Protein AF-A0A7X9JBR9-F1 (afdb_monomer_lite)

Foldseek 3Di:
DVVVQVCDPPPVVDPCVLCQAAPVDAQKHWADDDDDDQADPNDGDPVQVVPPPPVSVVVVRVVRIGRD

Structure (mmCIF, N/CA/C/O backbone):
data_AF-A0A7X9JBR9-F1
#
_entry.id   AF-A0A7X9JBR9-F1
#
loop_
_atom_site.group_PDB
_atom_site.id
_atom_site.type_symbol
_atom_site.label_atom_id
_atom_site.label_alt_id
_atom_site.label_comp_id
_atom_site.label_asym_id
_atom_site.label_entity_id
_atom_site.label_seq_id
_atom_site.pdbx_PDB_ins_code
_atom_site.Cartn_x
_atom_site.Cartn_y
_atom_site.Cartn_z
_atom_site.occupancy
_atom_site.B_iso_or_equiv
_atom_site.auth_seq_id
_atom_site.auth_comp_id
_atom_site.auth_asym_id
_atom_site.auth_atom_id
_atom_site.pdbx_PDB_model_num
ATOM 1 N N . VAL A 1 1 ? 11.452 -15.838 -17.005 1.00 84.00 1 VAL A N 1
ATOM 2 C CA . VAL A 1 1 ? 11.022 -15.049 -18.187 1.00 84.00 1 VAL A CA 1
ATOM 3 C C . VAL A 1 1 ? 10.029 -13.970 -17.777 1.00 84.00 1 VAL A C 1
ATOM 5 O O . VAL A 1 1 ? 10.305 -12.813 -18.053 1.00 84.00 1 VAL A O 1
ATOM 8 N N . ASP A 1 2 ? 8.961 -14.321 -17.051 1.00 89.94 2 ASP A N 1
ATOM 9 C CA . ASP A 1 2 ? 7.922 -13.392 -16.570 1.00 89.94 2 ASP A CA 1
ATOM 10 C C . ASP A 1 2 ? 8.460 -12.094 -15.927 1.00 89.94 2 ASP A C 1
ATOM 12 O O . ASP A 1 2 ? 8.195 -11.006 -16.428 1.00 89.94 2 ASP A O 1
ATOM 16 N N . SER A 1 3 ? 9.326 -12.191 -14.913 1.00 88.94 3 SER A N 1
ATOM 17 C CA . SER A 1 3 ? 9.822 -11.015 -14.175 1.00 88.94 3 SER A CA 1
ATOM 18 C C . SER A 1 3 ? 10.576 -9.994 -15.037 1.00 88.94 3 SER A C 1
ATOM 20 O O . SER A 1 3 ? 10.495 -8.801 -14.777 1.00 88.94 3 SER A O 1
ATOM 22 N N . ILE A 1 4 ? 11.290 -10.451 -16.073 1.00 89.75 4 ILE A N 1
ATOM 23 C CA . ILE A 1 4 ? 12.028 -9.572 -16.995 1.00 89.75 4 ILE A CA 1
ATOM 24 C C . ILE A 1 4 ? 11.067 -8.961 -18.022 1.00 89.75 4 ILE A C 1
ATOM 26 O O . ILE A 1 4 ? 11.198 -7.789 -18.362 1.00 89.75 4 ILE A O 1
ATOM 30 N N . ALA A 1 5 ? 10.070 -9.724 -18.484 1.00 92.38 5 ALA A N 1
ATOM 31 C CA . ALA A 1 5 ? 9.073 -9.234 -19.435 1.00 92.38 5 ALA A CA 1
ATOM 32 C C . ALA A 1 5 ? 8.264 -8.049 -18.875 1.00 92.38 5 ALA A C 1
ATOM 34 O O . ALA A 1 5 ? 7.942 -7.130 -19.622 1.00 92.38 5 ALA A O 1
ATOM 35 N N . ARG A 1 6 ? 8.014 -8.015 -17.558 1.00 91.31 6 ARG A N 1
ATOM 36 C CA . ARG A 1 6 ? 7.346 -6.895 -16.862 1.00 91.31 6 ARG A CA 1
ATOM 37 C C . ARG A 1 6 ? 8.099 -5.560 -16.967 1.00 91.31 6 ARG A C 1
ATOM 39 O O . ARG A 1 6 ? 7.487 -4.516 -16.777 1.00 91.31 6 ARG A O 1
ATOM 46 N N . LEU A 1 7 ? 9.398 -5.580 -17.272 1.00 88.31 7 LEU A N 1
ATOM 47 C CA . LEU A 1 7 ? 10.220 -4.373 -17.430 1.00 88.31 7 LEU A CA 1
ATOM 48 C C . LEU A 1 7 ? 10.179 -3.800 -18.856 1.00 88.31 7 LEU A C 1
ATOM 50 O O . LEU A 1 7 ? 10.713 -2.719 -19.094 1.00 88.31 7 LEU A O 1
ATOM 54 N N . ILE A 1 8 ? 9.574 -4.511 -19.814 1.00 90.12 8 ILE A N 1
ATOM 55 C CA . ILE A 1 8 ? 9.467 -4.053 -21.202 1.00 90.12 8 ILE A CA 1
ATOM 56 C C . ILE A 1 8 ? 8.339 -3.006 -21.297 1.00 90.12 8 ILE A C 1
ATOM 58 O O . ILE A 1 8 ? 7.215 -3.288 -20.862 1.00 90.12 8 ILE A O 1
ATOM 62 N N . PRO A 1 9 ? 8.593 -1.817 -21.882 1.00 89.31 9 PRO A N 1
ATOM 63 C CA . PRO A 1 9 ? 7.571 -0.787 -22.054 1.00 89.31 9 PRO A CA 1
ATOM 64 C C . PRO A 1 9 ? 6.308 -1.320 -22.742 1.00 89.31 9 PRO A C 1
ATOM 66 O O . PRO A 1 9 ? 6.382 -2.074 -23.711 1.00 89.31 9 PRO A O 1
ATOM 69 N N . GLY A 1 10 ? 5.140 -0.929 -22.228 1.00 88.06 10 GLY A N 1
ATOM 70 C CA . GLY A 1 10 ? 3.834 -1.343 -22.751 1.00 88.06 10 GLY A CA 1
ATOM 71 C C . GLY A 1 10 ? 3.291 -2.674 -22.215 1.00 88.06 10 GLY A C 1
ATOM 72 O O . GLY A 1 10 ? 2.099 -2.925 -22.368 1.00 88.06 10 GLY A O 1
ATOM 73 N N . VAL A 1 11 ? 4.093 -3.500 -21.529 1.00 91.62 11 VAL A N 1
ATOM 74 C CA . VAL A 1 11 ? 3.620 -4.798 -20.999 1.00 91.62 11 VAL A CA 1
ATOM 75 C C . VAL A 1 11 ? 2.699 -4.637 -19.787 1.00 91.62 11 VAL A C 1
ATOM 77 O O . VAL A 1 11 ? 1.677 -5.312 -19.698 1.00 91.62 11 VAL A O 1
ATOM 80 N N . LEU A 1 12 ? 3.025 -3.735 -18.856 1.00 88.25 12 LEU A N 1
ATOM 81 C CA . LEU A 1 12 ? 2.247 -3.534 -17.622 1.00 88.25 12 LEU A CA 1
ATOM 82 C C . LEU A 1 12 ? 1.068 -2.559 -17.774 1.00 88.25 12 LEU A C 1
ATOM 84 O O . LEU A 1 12 ? 0.304 -2.367 -16.829 1.00 88.25 12 LEU A O 1
ATOM 88 N N . GLY A 1 13 ? 0.913 -1.928 -18.941 1.00 88.06 13 GLY A N 1
ATOM 89 C CA . GLY A 1 13 ? -0.089 -0.890 -19.203 1.00 88.06 13 GLY A CA 1
ATOM 90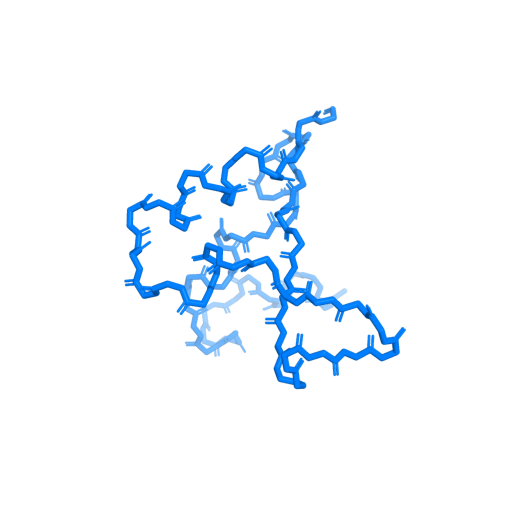 C C . GLY A 1 13 ? 0.202 0.437 -18.490 1.00 88.06 13 GLY A C 1
ATOM 91 O O . GLY A 1 13 ? 0.303 1.469 -19.145 1.00 88.06 13 GLY A O 1
ATOM 92 N N . ASN A 1 14 ? 0.377 0.417 -17.165 1.00 85.62 14 ASN A N 1
ATOM 93 C CA . ASN A 1 14 ? 0.780 1.574 -16.370 1.00 85.62 14 ASN A CA 1
ATOM 94 C C . ASN A 1 14 ? 2.283 1.525 -16.053 1.00 85.62 14 ASN A C 1
ATOM 96 O O . ASN A 1 14 ? 2.750 0.659 -15.314 1.00 85.62 14 ASN A O 1
ATOM 100 N N . GLU A 1 15 ? 3.032 2.501 -16.562 1.00 85.25 15 GLU A N 1
ATOM 101 C CA . GLU A 1 15 ? 4.482 2.612 -16.350 1.00 85.25 15 GLU A CA 1
ATOM 102 C C . GLU A 1 15 ? 4.875 2.889 -14.891 1.00 85.25 15 GLU A C 1
ATOM 104 O O . GLU A 1 15 ? 6.024 2.679 -14.512 1.00 85.25 15 GLU A O 1
ATOM 109 N N . GLN A 1 16 ? 3.935 3.328 -14.048 1.00 85.38 16 GLN A N 1
ATOM 110 C CA . GLN A 1 16 ? 4.184 3.559 -12.623 1.00 85.38 16 GLN A CA 1
ATOM 111 C C . GLN A 1 16 ? 4.072 2.294 -11.773 1.00 85.38 16 GLN A C 1
ATOM 113 O O . GLN A 1 16 ? 4.592 2.274 -10.659 1.00 85.38 16 GLN A O 1
ATOM 118 N N . SER A 1 17 ? 3.416 1.243 -12.276 1.00 82.88 17 SER A N 1
ATOM 119 C CA . SER A 1 17 ? 3.223 -0.009 -11.540 1.00 82.88 17 SER A CA 1
ATOM 120 C C . SER A 1 17 ? 4.518 -0.612 -10.981 1.00 82.88 17 SER A C 1
ATOM 122 O O . SER A 1 17 ? 4.525 -0.896 -9.791 1.00 82.88 17 SER A O 1
ATOM 124 N N . PRO A 1 18 ? 5.628 -0.737 -11.737 1.00 83.19 18 PRO A N 1
ATOM 125 C CA . PRO A 1 18 ? 6.854 -1.329 -11.201 1.00 83.19 18 PRO A CA 1
ATOM 126 C C . PRO A 1 18 ? 7.622 -0.410 -10.233 1.00 83.19 18 PRO A C 1
ATOM 128 O O . PRO A 1 18 ? 8.562 -0.859 -9.582 1.00 83.19 18 PRO A O 1
ATOM 131 N N . LEU A 1 19 ? 7.271 0.881 -10.137 1.00 83.31 19 LEU A N 1
ATOM 132 C CA . LEU A 1 19 ? 7.991 1.842 -9.288 1.00 83.31 19 LEU A CA 1
ATOM 133 C C . LEU A 1 19 ? 7.637 1.702 -7.806 1.00 83.31 19 LEU A C 1
ATOM 135 O O . LEU A 1 19 ? 8.435 2.069 -6.942 1.00 83.31 19 LEU A O 1
ATOM 139 N N . ILE A 1 20 ? 6.431 1.218 -7.519 1.00 80.69 20 ILE A N 1
ATOM 140 C CA . ILE A 1 20 ? 5.906 1.036 -6.169 1.00 80.69 20 ILE A CA 1
ATOM 141 C C . ILE A 1 20 ? 5.553 -0.441 -6.050 1.00 80.69 20 ILE A C 1
ATOM 143 O O . ILE A 1 20 ? 4.413 -0.833 -6.262 1.00 80.69 20 ILE A O 1
ATOM 147 N N . GLU A 1 21 ? 6.585 -1.241 -5.790 1.00 84.75 21 GLU A N 1
ATOM 148 C CA . GLU A 1 21 ? 6.488 -2.671 -5.504 1.00 84.75 21 GLU A CA 1
ATOM 149 C C . GLU A 1 21 ? 7.435 -3.022 -4.353 1.00 84.75 21 GLU A C 1
ATOM 151 O O . GLU A 1 21 ? 8.422 -2.321 -4.078 1.00 84.75 21 GLU A O 1
ATOM 156 N N . SER A 1 22 ? 7.161 -4.132 -3.679 1.00 86.94 22 SER A N 1
ATOM 157 C CA . SER A 1 22 ? 8.123 -4.716 -2.745 1.00 86.94 22 SER A CA 1
ATOM 158 C C . SER A 1 22 ? 9.426 -5.025 -3.494 1.00 86.94 22 SER A C 1
ATOM 160 O O . SER A 1 22 ? 9.393 -5.483 -4.633 1.00 86.94 22 SER A O 1
ATOM 162 N N . HIS A 1 23 ? 10.576 -4.749 -2.875 1.00 87.88 23 HIS A N 1
ATOM 163 C CA . HIS A 1 23 ? 11.916 -4.870 -3.478 1.00 87.88 23 HIS A CA 1
ATOM 164 C C . HIS A 1 23 ? 12.255 -3.879 -4.606 1.00 87.88 23 HIS A C 1
ATOM 166 O O . HIS A 1 23 ? 13.335 -3.972 -5.185 1.00 87.88 23 HIS A O 1
ATOM 172 N N . SER A 1 24 ? 11.411 -2.872 -4.866 1.00 86.31 24 SER A N 1
ATOM 173 C CA . SER A 1 24 ? 11.786 -1.703 -5.693 1.00 86.31 24 SER A CA 1
ATOM 174 C C . SER A 1 24 ? 13.019 -0.963 -5.150 1.00 86.31 24 SER A C 1
ATOM 176 O O . SER A 1 24 ? 13.740 -0.293 -5.889 1.00 86.31 24 SER A O 1
ATOM 178 N N . LYS A 1 25 ? 13.273 -1.104 -3.845 1.00 83.75 25 LYS A N 1
ATOM 179 C CA . LYS A 1 25 ? 14.515 -0.749 -3.160 1.00 83.75 25 LYS A CA 1
ATOM 180 C C . LYS A 1 25 ? 14.925 -1.910 -2.263 1.00 83.75 25 LYS A C 1
ATOM 182 O O . LYS A 1 25 ? 14.068 -2.638 -1.758 1.00 83.75 25 LYS A O 1
ATOM 187 N N . GLU A 1 26 ? 16.226 -2.063 -2.047 1.00 84.56 26 GLU A N 1
ATOM 188 C CA . GLU A 1 26 ? 16.755 -3.075 -1.134 1.00 84.56 26 GLU A CA 1
ATOM 189 C C . GLU A 1 26 ? 16.133 -2.923 0.263 1.00 84.56 26 GLU A C 1
ATOM 191 O O . GLU A 1 26 ? 15.970 -1.810 0.766 1.00 84.56 26 GLU A O 1
ATOM 196 N N . GLY A 1 27 ? 15.697 -4.044 0.843 1.00 83.56 27 GLY A N 1
ATOM 197 C CA . GLY A 1 27 ? 15.039 -4.079 2.150 1.00 83.56 27 GLY A CA 1
ATOM 198 C C . GLY A 1 27 ? 13.613 -3.511 2.203 1.00 83.56 27 GLY A C 1
ATOM 199 O O . GLY A 1 27 ? 12.967 -3.611 3.240 1.00 83.56 27 GLY A O 1
ATOM 200 N N . TYR A 1 28 ? 13.062 -2.937 1.129 1.00 87.38 28 TYR A N 1
ATOM 201 C CA . TYR A 1 28 ? 11.739 -2.302 1.175 1.00 87.38 28 TYR A CA 1
ATOM 202 C C . TYR A 1 28 ? 10.588 -3.290 0.936 1.00 87.38 28 TYR A C 1
ATOM 204 O O . TYR A 1 28 ? 10.511 -3.929 -0.116 1.00 87.38 28 TYR A O 1
ATOM 212 N N . LEU A 1 29 ? 9.640 -3.346 1.876 1.00 92.00 29 LEU A N 1
ATOM 213 C CA . LEU A 1 29 ? 8.336 -3.989 1.709 1.00 92.00 29 LEU A CA 1
ATOM 214 C C . LEU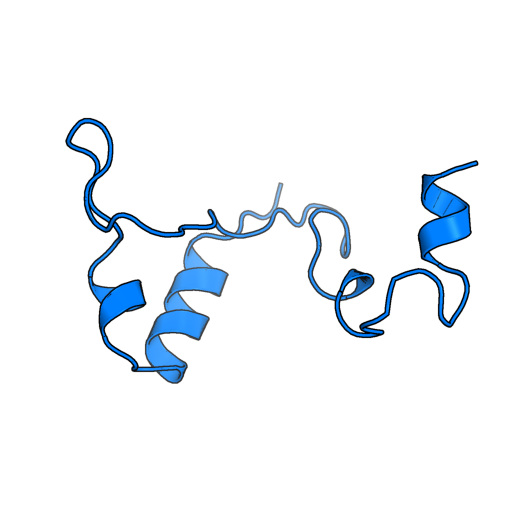 A 1 29 ? 7.207 -2.962 1.707 1.00 92.00 29 LEU A C 1
ATOM 216 O O . LEU A 1 29 ? 7.163 -2.060 2.548 1.00 92.00 29 LEU A O 1
ATOM 220 N N . GLU A 1 30 ? 6.244 -3.165 0.815 1.00 92.00 30 GLU A N 1
ATOM 221 C CA . GLU A 1 30 ? 5.076 -2.299 0.688 1.00 92.00 30 GLU A CA 1
ATOM 222 C C . GLU A 1 30 ? 4.131 -2.345 1.893 1.00 92.00 30 GLU A C 1
ATOM 224 O O . GLU A 1 30 ? 4.186 -3.209 2.771 1.00 92.00 30 GLU A O 1
ATOM 229 N N . TYR A 1 31 ? 3.230 -1.366 1.923 1.00 93.44 31 TYR A N 1
ATOM 230 C CA . TYR A 1 31 ? 2.148 -1.295 2.893 1.00 93.44 31 TYR A CA 1
ATOM 231 C C . TYR A 1 31 ? 1.031 -2.306 2.568 1.00 93.44 31 TYR A C 1
ATOM 233 O O . TYR A 1 31 ? 0.831 -2.669 1.408 1.00 93.44 31 TYR A O 1
ATOM 241 N N . PRO A 1 32 ? 0.253 -2.747 3.575 1.00 94.62 32 PRO A N 1
ATOM 242 C CA . PRO A 1 32 ? -0.876 -3.641 3.346 1.00 94.62 32 PRO A CA 1
ATOM 243 C C . PRO A 1 32 ? -1.957 -2.961 2.498 1.00 94.62 32 PRO A C 1
ATOM 245 O O . PRO A 1 32 ? -2.349 -1.822 2.768 1.00 94.62 32 PRO A O 1
ATOM 248 N N . GLN A 1 33 ? -2.449 -3.690 1.498 1.00 95.19 33 GLN A N 1
ATOM 249 C CA . GLN A 1 33 ? -3.477 -3.237 0.564 1.00 95.19 33 GLN A CA 1
ATOM 250 C C . GLN A 1 33 ? -4.869 -3.676 1.026 1.00 95.19 33 GLN A C 1
ATOM 252 O O . GLN A 1 33 ? -5.039 -4.764 1.575 1.00 95.19 33 GLN A O 1
ATOM 25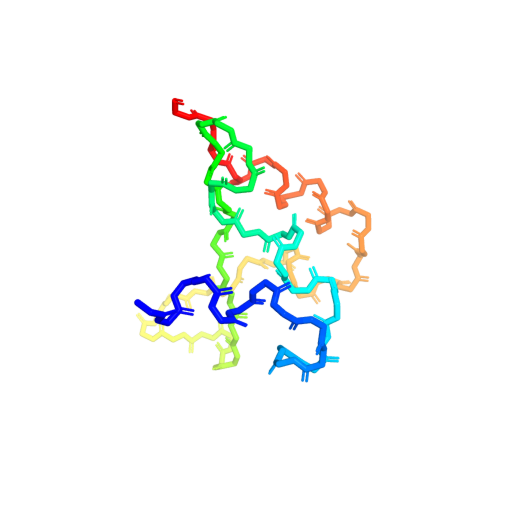7 N N . TYR A 1 34 ? -5.866 -2.828 0.778 1.00 96.94 34 TYR A N 1
ATOM 258 C CA . TYR A 1 34 ? -7.263 -3.073 1.131 1.00 96.94 34 TYR A CA 1
ATOM 259 C C . TYR A 1 34 ? -8.153 -2.790 -0.074 1.00 96.94 34 TYR A C 1
ATOM 261 O O . TYR A 1 34 ? -7.8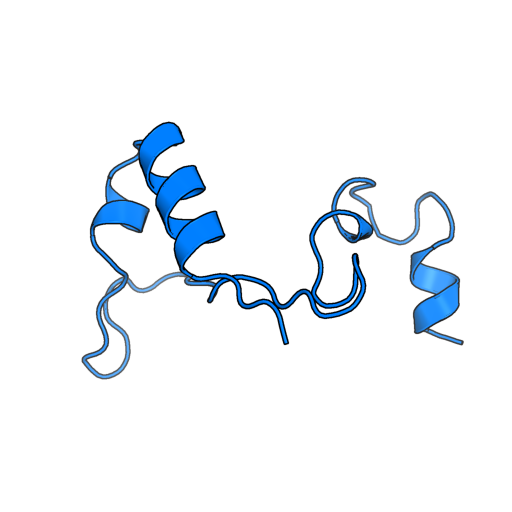74 -1.900 -0.876 1.00 96.94 34 TYR A O 1
ATOM 269 N N . THR A 1 35 ? -9.247 -3.533 -0.179 1.00 97.38 35 THR A N 1
ATOM 270 C CA . THR A 1 35 ? -10.292 -3.322 -1.180 1.00 97.38 35 THR A CA 1
ATOM 271 C C . THR A 1 35 ? -11.652 -3.616 -0.554 1.00 97.38 35 THR A C 1
ATOM 273 O O . THR A 1 35 ? -11.736 -3.966 0.622 1.00 97.38 35 THR A O 1
ATOM 276 N N . LYS A 1 36 ? -12.728 -3.435 -1.318 1.00 95.88 36 LYS A N 1
ATOM 277 C CA . LYS A 1 36 ? -14.093 -3.709 -0.858 1.00 95.88 36 LYS A CA 1
ATOM 278 C C . LYS A 1 36 ? -14.270 -5.202 -0.522 1.00 95.88 36 LYS A C 1
ATOM 280 O O . LYS A 1 36 ? -13.696 -6.035 -1.223 1.00 95.88 36 LYS A O 1
ATOM 285 N N . PRO A 1 37 ? -15.133 -5.550 0.452 1.00 97.00 37 PRO A N 1
ATOM 286 C CA . PRO A 1 37 ? -15.938 -4.666 1.311 1.00 97.00 37 PRO A CA 1
ATOM 287 C C . PRO A 1 37 ? -15.140 -4.038 2.472 1.00 97.00 37 PRO A C 1
ATOM 289 O O . PRO A 1 37 ? -14.063 -4.507 2.812 1.00 97.00 37 PRO A O 1
ATOM 292 N N . GLU A 1 38 ? -15.683 -2.990 3.107 1.00 97.62 38 GLU A N 1
ATOM 293 C CA . GLU A 1 38 ? -15.035 -2.304 4.247 1.00 97.62 38 GLU A CA 1
ATOM 294 C C . GLU A 1 38 ? -14.805 -3.223 5.459 1.00 97.62 38 GLU A C 1
ATOM 296 O O . GLU A 1 38 ? -13.829 -3.059 6.193 1.00 97.62 38 GLU A O 1
ATOM 301 N N . ILE A 1 39 ? -15.703 -4.189 5.670 1.00 98.00 39 ILE A N 1
ATOM 302 C CA . ILE A 1 39 ? -15.582 -5.201 6.716 1.00 98.00 39 ILE A CA 1
ATOM 303 C C . ILE A 1 39 ? -15.596 -6.572 6.053 1.00 98.00 39 ILE A C 1
ATOM 305 O O . ILE A 1 39 ? -16.579 -6.950 5.415 1.00 98.00 39 ILE A O 1
ATOM 309 N N . PHE A 1 40 ? -14.519 -7.329 6.236 1.00 97.56 40 PHE A N 1
ATOM 310 C CA . PHE A 1 40 ? -14.386 -8.695 5.741 1.00 97.56 40 PHE A CA 1
ATOM 311 C C . PHE A 1 40 ? -14.010 -9.618 6.898 1.00 97.56 40 PHE A C 1
ATOM 313 O O . PHE A 1 40 ? -13.004 -9.390 7.562 1.00 97.56 40 PHE A O 1
ATOM 320 N N . ASN A 1 41 ? -14.825 -10.641 7.177 1.00 96.62 41 ASN A N 1
ATOM 321 C CA . ASN A 1 41 ? -14.621 -11.569 8.302 1.00 96.62 41 ASN A CA 1
ATOM 322 C C . ASN A 1 41 ? -14.382 -10.872 9.662 1.00 96.62 41 ASN A C 1
ATOM 324 O O . ASN A 1 41 ? -13.599 -11.337 10.484 1.00 96.62 41 ASN A O 1
ATOM 328 N N . GLY A 1 42 ? -15.036 -9.727 9.893 1.00 96.50 42 GLY A N 1
ATOM 329 C CA . GLY A 1 42 ? -14.859 -8.916 11.106 1.00 96.50 42 GLY A CA 1
ATOM 330 C C . GLY A 1 42 ? -13.614 -8.017 11.113 1.00 96.50 42 GLY A C 1
ATOM 331 O O . GLY A 1 42 ? -13.434 -7.247 12.053 1.00 96.50 42 GLY A O 1
ATOM 332 N N . TRP A 1 43 ? -12.770 -8.056 10.078 1.00 96.69 43 TRP A N 1
ATOM 333 C CA . TRP A 1 43 ? -11.648 -7.131 9.909 1.00 96.69 43 TRP A CA 1
ATOM 334 C C . TRP A 1 43 ? -12.110 -5.864 9.197 1.00 96.69 43 TRP A C 1
ATOM 336 O O . TRP A 1 43 ? -12.658 -5.938 8.099 1.00 96.69 43 TRP A O 1
ATOM 346 N N . LYS A 1 44 ? -11.878 -4.706 9.821 1.00 97.69 44 LYS A N 1
ATOM 347 C CA . LYS A 1 44 ? -12.247 -3.392 9.283 1.00 97.69 44 LYS A CA 1
ATOM 348 C C . LYS A 1 44 ? -11.066 -2.758 8.551 1.00 97.69 44 LYS A C 1
ATOM 350 O O . LYS A 1 44 ? -9.944 -2.757 9.065 1.00 97.69 44 LYS A O 1
ATOM 355 N N . VAL A 1 45 ? -11.325 -2.168 7.385 1.00 97.88 45 VAL A N 1
ATOM 356 C CA . VAL A 1 45 ? -10.366 -1.283 6.711 1.00 97.88 45 VAL A CA 1
ATOM 357 C C . VAL A 1 45 ? -9.995 -0.128 7.660 1.00 97.88 45 VAL A C 1
ATOM 359 O O . VAL A 1 45 ? -10.886 0.480 8.255 1.00 97.88 45 VAL A O 1
ATOM 362 N N . PRO A 1 46 ? -8.701 0.207 7.824 1.00 97.81 46 PRO A N 1
ATOM 363 C CA . PRO A 1 46 ? -8.287 1.347 8.634 1.00 97.81 46 PRO A CA 1
ATOM 364 C C . PRO A 1 46 ? -9.025 2.629 8.236 1.00 97.81 46 PRO A C 1
ATOM 366 O O . PRO A 1 46 ? -9.006 3.010 7.068 1.00 97.81 46 PRO A O 1
ATOM 369 N N . GLU A 1 47 ? -9.615 3.332 9.205 1.00 97.38 47 GLU A N 1
ATOM 370 C CA . GLU A 1 47 ? -10.476 4.500 8.939 1.00 97.38 47 GLU A CA 1
ATOM 371 C C . GLU A 1 47 ? -9.763 5.601 8.148 1.00 97.38 47 GLU A C 1
ATOM 373 O O . GLU A 1 47 ? -10.365 6.271 7.313 1.00 97.38 47 GLU A O 1
ATOM 378 N N . ILE A 1 48 ? -8.445 5.733 8.328 1.00 97.81 48 ILE A N 1
ATOM 379 C CA . ILE A 1 48 ? -7.642 6.680 7.555 1.00 97.81 48 ILE A CA 1
ATOM 380 C C . ILE A 1 48 ? -7.680 6.405 6.047 1.00 97.81 48 ILE A C 1
ATOM 382 O O . ILE A 1 48 ? -7.699 7.351 5.265 1.00 97.81 48 ILE A O 1
ATOM 386 N N . LEU A 1 49 ? -7.771 5.140 5.627 1.00 97.62 49 LEU A N 1
ATOM 387 C CA . LEU A 1 49 ? -7.887 4.759 4.217 1.00 97.62 49 LEU A CA 1
ATOM 388 C C . LEU A 1 49 ? -9.278 5.050 3.637 1.00 97.62 49 LEU A C 1
ATOM 390 O O . LEU A 1 49 ? -9.427 5.082 2.419 1.00 97.62 49 LEU A O 1
ATOM 394 N N . LEU A 1 50 ? -10.272 5.299 4.493 1.00 97.25 50 LEU A N 1
ATOM 395 C CA . LEU A 1 50 ? -11.636 5.679 4.114 1.00 97.25 50 LEU A CA 1
ATOM 396 C C . LEU A 1 50 ? -11.856 7.201 4.153 1.00 97.25 50 LEU A C 1
ATOM 398 O O . LEU A 1 50 ? -12.886 7.689 3.701 1.00 97.25 50 LEU A O 1
ATOM 402 N N . SER A 1 51 ? -10.892 7.960 4.680 1.00 97.06 51 SER A N 1
ATOM 403 C CA . SER A 1 51 ? -11.043 9.393 4.968 1.00 97.06 51 SER A CA 1
ATOM 404 C C . SER A 1 51 ? -11.026 10.312 3.741 1.00 97.06 51 SER A C 1
ATOM 406 O O . SER A 1 51 ? -11.371 11.485 3.855 1.00 97.06 51 SER A O 1
ATOM 408 N N . GLY A 1 52 ? -10.544 9.831 2.589 1.00 96.69 52 GLY A N 1
ATOM 409 C CA . GLY A 1 52 ? -10.282 10.671 1.414 1.00 96.69 52 GLY A CA 1
ATOM 410 C C . GLY A 1 52 ?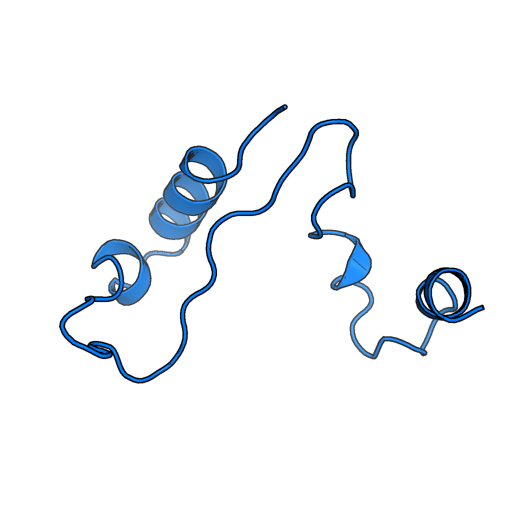 -9.137 11.681 1.595 1.00 96.69 52 GLY A C 1
ATOM 411 O O . GLY A 1 52 ? -8.836 12.436 0.674 1.00 96.69 52 GLY A O 1
ATOM 412 N N . ASN A 1 53 ? -8.453 11.705 2.745 1.00 97.75 53 ASN A N 1
ATOM 413 C CA . ASN A 1 53 ? -7.317 12.591 2.977 1.00 97.75 53 ASN A CA 1
ATOM 414 C C . ASN A 1 53 ? -6.032 11.972 2.413 1.00 97.75 53 ASN A C 1
ATOM 416 O O . ASN A 1 53 ? -5.344 11.200 3.082 1.00 97.75 53 ASN A O 1
ATOM 420 N N . HIS A 1 54 ? -5.686 12.333 1.177 1.00 97.44 54 HIS A N 1
ATOM 421 C CA . HIS A 1 54 ? -4.528 11.770 0.476 1.00 97.44 54 HIS A CA 1
ATOM 422 C C . HIS A 1 54 ? -3.203 11.988 1.230 1.00 97.44 54 HIS A C 1
ATOM 424 O O . HIS A 1 54 ? -2.344 11.108 1.219 1.00 97.44 54 HIS A O 1
ATOM 430 N N . GLY A 1 55 ? -3.041 13.125 1.919 1.00 97.88 55 GLY A N 1
ATOM 431 C CA . GLY A 1 55 ? -1.823 13.431 2.674 1.00 97.88 55 GLY A CA 1
ATOM 432 C C . GLY A 1 55 ? -1.634 12.516 3.885 1.00 97.88 55 GLY A C 1
ATOM 433 O O . GLY A 1 55 ? -0.544 11.985 4.102 1.00 97.88 55 GLY A O 1
ATOM 434 N N . GLU A 1 56 ? -2.697 12.283 4.653 1.00 97.81 56 GLU A N 1
ATOM 435 C CA . GLU A 1 56 ? -2.651 11.375 5.804 1.00 97.81 56 GLU A CA 1
ATOM 436 C C . GLU A 1 56 ? -2.587 9.900 5.386 1.00 97.81 56 GLU A C 1
ATOM 438 O O . GLU A 1 56 ? -1.885 9.107 6.018 1.00 97.81 56 GLU A O 1
ATOM 443 N N . ILE A 1 57 ? -3.236 9.534 4.278 1.00 97.62 57 ILE A N 1
ATOM 444 C CA . ILE A 1 57 ? -3.118 8.198 3.678 1.00 97.62 57 ILE A CA 1
ATOM 445 C C . ILE A 1 57 ? -1.664 7.913 3.296 1.00 97.62 57 ILE A C 1
ATOM 447 O O . ILE A 1 57 ? -1.140 6.851 3.627 1.00 97.62 57 ILE A O 1
ATOM 451 N N . GLU A 1 58 ? -0.980 8.861 2.657 1.00 95.19 58 GLU A N 1
ATOM 452 C CA . GLU A 1 58 ? 0.419 8.696 2.256 1.00 95.19 58 GLU A CA 1
ATOM 453 C C . GLU A 1 58 ? 1.355 8.544 3.464 1.00 95.19 58 GLU A C 1
ATOM 455 O O . GLU A 1 58 ? 2.228 7.670 3.484 1.00 95.19 58 GLU A O 1
ATOM 460 N N . LYS A 1 59 ? 1.143 9.337 4.523 1.00 96.19 59 LYS A N 1
ATOM 461 C CA . LYS A 1 59 ? 1.878 9.181 5.792 1.00 96.19 59 LYS A CA 1
ATOM 462 C C . LYS A 1 59 ? 1.643 7.804 6.407 1.00 96.19 59 LYS A C 1
ATOM 464 O O . LYS A 1 59 ? 2.588 7.168 6.879 1.00 96.19 59 LYS A O 1
ATOM 469 N N . TRP A 1 60 ? 0.401 7.324 6.392 1.00 96.75 60 TRP A N 1
ATOM 470 C CA . TRP A 1 60 ? 0.057 6.004 6.911 1.00 96.75 60 TRP A CA 1
ATOM 471 C C . TRP A 1 60 ? 0.712 4.881 6.099 1.00 96.75 60 TRP A C 1
ATOM 473 O O . TRP A 1 60 ? 1.294 3.973 6.693 1.00 96.75 60 TRP A O 1
ATOM 483 N N . ARG A 1 61 ? 0.693 4.971 4.763 1.00 94.75 61 ARG A N 1
ATOM 484 C CA . ARG A 1 61 ? 1.338 4.008 3.853 1.00 94.75 61 ARG A CA 1
ATOM 485 C C . ARG A 1 61 ? 2.832 3.900 4.140 1.00 94.75 61 ARG A C 1
ATOM 487 O O . ARG A 1 61 ? 3.320 2.807 4.407 1.00 94.75 61 ARG A O 1
ATOM 494 N N . LYS A 1 62 ? 3.532 5.034 4.231 1.00 92.06 62 LYS A N 1
ATOM 495 C CA . LYS A 1 62 ? 4.958 5.086 4.609 1.00 92.06 62 LYS A CA 1
ATOM 496 C C . LYS A 1 62 ? 5.236 4.515 6.000 1.00 92.06 62 LYS A C 1
ATOM 498 O O . LYS A 1 62 ? 6.236 3.837 6.203 1.00 92.06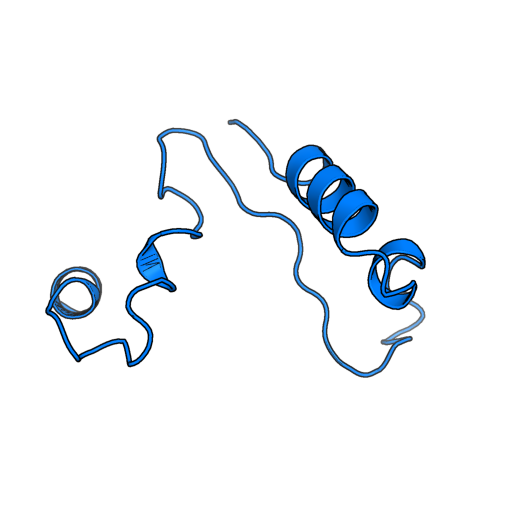 62 LYS A O 1
ATOM 503 N N . LYS A 1 63 ? 4.351 4.761 6.971 1.00 93.81 63 LYS A N 1
ATOM 504 C CA . LYS A 1 63 ? 4.489 4.217 8.333 1.00 93.81 63 LYS A CA 1
ATOM 505 C C . LYS A 1 63 ? 4.260 2.702 8.393 1.00 93.81 63 LYS A C 1
ATOM 507 O O . LYS A 1 63 ? 4.750 2.053 9.313 1.00 93.81 63 LYS A O 1
ATOM 512 N N . LYS A 1 64 ? 3.460 2.149 7.478 1.00 94.00 64 LYS A N 1
ATOM 513 C CA . LYS A 1 64 ? 3.100 0.724 7.449 1.00 94.00 64 LYS A CA 1
ATOM 514 C C . LYS A 1 64 ? 3.943 -0.116 6.495 1.00 94.00 64 LYS A C 1
ATOM 516 O O . LYS A 1 64 ? 3.931 -1.334 6.656 1.00 94.00 64 LYS A O 1
ATOM 521 N N . SER A 1 65 ? 4.678 0.495 5.568 1.00 90.69 65 SER A N 1
ATOM 522 C CA . SER A 1 65 ? 5.776 -0.177 4.867 1.00 90.69 65 SER A CA 1
ATOM 523 C C . SER A 1 65 ? 6.885 -0.570 5.844 1.00 90.69 65 SER A C 1
ATOM 525 O O . SER A 1 65 ? 7.081 0.095 6.865 1.00 90.69 65 SER A O 1
ATOM 527 N N . LYS A 1 66 ? 7.616 -1.642 5.536 1.00 83.81 66 LYS A N 1
ATOM 528 C CA . LYS A 1 66 ? 8.746 -2.108 6.354 1.00 83.81 66 LYS A CA 1
ATOM 529 C C . LYS A 1 66 ? 10.055 -1.916 5.602 1.00 83.81 66 LYS A C 1
ATOM 531 O O . LYS A 1 66 ? 10.100 -2.115 4.394 1.00 83.81 66 LYS A O 1
ATOM 536 N N . SER A 1 67 ? 11.102 -1.576 6.345 1.00 73.75 67 SER A N 1
ATOM 537 C CA . SER A 1 67 ? 12.479 -1.811 5.920 1.00 73.75 67 SER A CA 1
ATOM 538 C C . SER A 1 67 ? 12.962 -3.054 6.662 1.00 73.75 67 SER A C 1
ATOM 540 O O . SER A 1 67 ? 12.812 -3.112 7.885 1.00 73.75 67 SER A O 1
ATOM 542 N N . ILE A 1 68 ? 13.450 -4.047 5.932 1.00 66.62 68 ILE A N 1
ATOM 543 C CA . ILE A 1 68 ? 14.064 -5.279 6.439 1.00 66.62 68 ILE A CA 1
ATOM 544 C C . ILE A 1 68 ? 15.557 -5.219 6.156 1.00 66.62 68 ILE A C 1
ATOM 546 O O . ILE A 1 68 ? 15.909 -4.739 5.056 1.00 66.62 68 ILE A O 1
#

Secondary structure (DSSP, 8-state):
-HHHHTTSTTSSSSTTGGGSSTTSSTTEEPPPP--S-SEETTEEPPHHHHS--HHHHHHHHHHHSEE-

pLDDT: mean 91.36, std 6.4, range [66.62, 98.0]

Radius of gyration: 14.93 Å; chains: 1; bounding box: 33×28×34 Å

Sequence (68 aa):
VDSIARLIPGVLGNEQSPLIESHSKEGYLEYPQYTKPEIFNGWKVPEILLSGNHGEIEKWRKKKSKSI